Protein AF-A0A9E2JID5-F1 (afdb_monomer)

Structure (mmCIF, N/CA/C/O backbone):
data_AF-A0A9E2JID5-F1
#
_entry.id   AF-A0A9E2JID5-F1
#
loop_
_atom_site.group_PDB
_atom_site.id
_atom_site.type_symbol
_atom_site.label_atom_id
_atom_site.label_alt_id
_atom_site.label_comp_id
_atom_site.label_asym_id
_atom_site.label_entity_id
_atom_site.label_seq_id
_atom_site.pdbx_PDB_ins_code
_atom_site.Cartn_x
_atom_site.Cartn_y
_atom_site.Cartn_z
_atom_site.occupancy
_atom_site.B_iso_or_equiv
_atom_site.auth_seq_id
_atom_site.auth_comp_id
_atom_site.auth_asym_id
_atom_site.auth_atom_id
_atom_site.pdbx_PDB_model_num
ATOM 1 N N . MET A 1 1 ? 25.091 31.192 28.950 1.00 62.12 1 MET A N 1
ATOM 2 C CA . MET A 1 1 ? 25.529 29.864 28.453 1.00 62.12 1 MET A CA 1
ATOM 3 C C . MET A 1 1 ? 24.441 28.797 28.545 1.00 62.12 1 MET A C 1
ATOM 5 O O . MET A 1 1 ? 24.108 28.244 27.511 1.00 62.12 1 MET A O 1
ATOM 9 N N . ARG A 1 2 ? 23.826 28.537 29.709 1.00 75.81 2 ARG A N 1
ATOM 10 C CA . ARG A 1 2 ? 22.782 27.495 29.863 1.00 75.81 2 ARG A CA 1
ATOM 11 C C . ARG A 1 2 ? 21.568 27.642 28.924 1.00 75.81 2 ARG A C 1
ATOM 13 O O . ARG A 1 2 ? 21.121 26.659 28.352 1.00 75.81 2 ARG A O 1
ATOM 20 N N . THR A 1 3 ? 21.077 28.864 28.723 1.00 77.81 3 THR A N 1
ATOM 21 C CA . THR A 1 3 ? 19.928 29.162 27.845 1.00 77.81 3 THR A CA 1
ATOM 22 C C . THR A 1 3 ? 20.243 29.002 26.355 1.00 77.81 3 THR A C 1
ATOM 24 O O . THR A 1 3 ? 19.404 28.538 25.595 1.00 77.81 3 THR A O 1
ATOM 27 N N . VAL A 1 4 ? 21.475 29.317 25.946 1.00 79.25 4 VAL A N 1
ATOM 28 C CA . VAL A 1 4 ? 21.948 29.165 24.558 1.00 79.25 4 VAL A CA 1
ATOM 29 C C . VAL A 1 4 ? 22.106 27.686 24.194 1.00 79.25 4 VAL A C 1
ATOM 31 O O . VAL A 1 4 ? 21.704 27.273 23.113 1.00 79.25 4 VAL A O 1
ATOM 34 N N . VAL A 1 5 ? 22.618 26.869 25.122 1.00 80.50 5 VAL A N 1
ATOM 35 C CA . VAL A 1 5 ? 22.739 25.412 24.935 1.00 80.50 5 VAL A CA 1
ATOM 36 C C . VAL A 1 5 ? 21.361 24.749 24.839 1.00 80.50 5 VAL A C 1
ATOM 38 O O . VAL A 1 5 ? 21.156 23.889 23.986 1.00 80.50 5 VAL A O 1
ATOM 41 N N . ALA A 1 6 ? 20.397 25.179 25.658 1.00 79.44 6 ALA A N 1
ATOM 42 C CA . ALA A 1 6 ? 19.026 24.677 25.589 1.00 79.44 6 ALA A CA 1
ATOM 43 C C . ALA A 1 6 ? 18.352 25.008 24.243 1.00 79.44 6 ALA A C 1
ATOM 45 O O . ALA A 1 6 ? 17.742 24.132 23.635 1.00 79.44 6 ALA A O 1
ATOM 46 N N . LEU A 1 7 ? 18.520 26.236 23.737 1.00 84.62 7 LEU A N 1
ATOM 47 C CA . LEU A 1 7 ? 18.003 26.638 22.422 1.00 84.62 7 LEU A CA 1
ATOM 48 C C . LEU A 1 7 ? 18.640 25.842 21.275 1.00 84.62 7 LEU A C 1
ATOM 50 O O . LEU A 1 7 ? 17.929 25.397 20.377 1.00 84.62 7 LEU A O 1
ATOM 54 N N . ALA A 1 8 ? 19.954 25.606 21.325 1.00 86.00 8 ALA A N 1
ATOM 55 C CA . ALA A 1 8 ? 20.654 24.807 20.318 1.00 86.00 8 ALA A CA 1
ATOM 56 C C . ALA A 1 8 ? 20.169 23.345 20.288 1.00 86.00 8 ALA A C 1
ATOM 58 O O . ALA A 1 8 ? 19.990 22.772 19.212 1.00 86.00 8 ALA A O 1
ATOM 59 N N . MET A 1 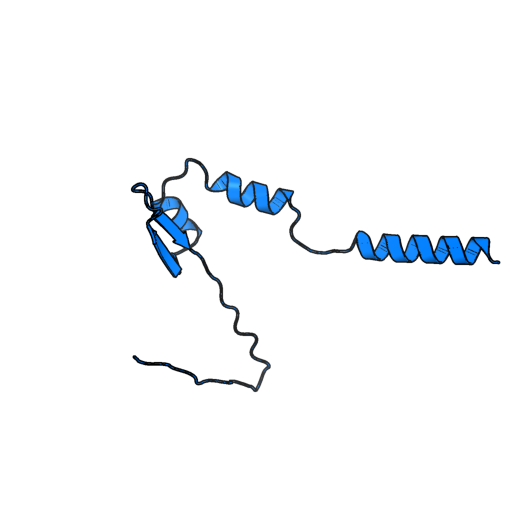9 ? 19.893 22.749 21.453 1.00 86.69 9 MET A N 1
ATOM 60 C CA . MET A 1 9 ? 19.344 21.390 21.548 1.00 86.69 9 MET A CA 1
ATOM 61 C C . MET A 1 9 ? 17.929 21.299 20.967 1.00 86.69 9 MET A C 1
ATOM 63 O O . MET A 1 9 ? 17.651 20.397 20.180 1.00 86.69 9 MET A O 1
ATOM 67 N N . VAL A 1 10 ? 17.053 22.257 21.289 1.00 88.81 10 VAL A N 1
ATOM 68 C CA . VAL A 1 10 ? 15.684 22.301 20.745 1.00 88.81 10 VAL A CA 1
ATOM 69 C C . VAL A 1 10 ? 15.700 22.483 19.227 1.00 88.81 10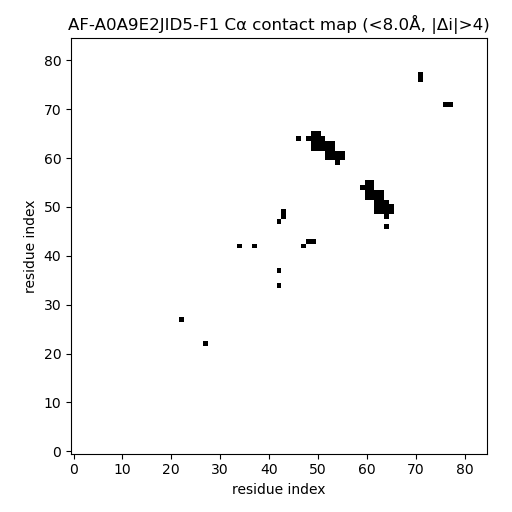 VAL A C 1
ATOM 71 O O . VAL A 1 10 ? 14.985 21.773 18.524 1.00 88.81 10 VAL A O 1
ATOM 74 N N . ALA A 1 11 ? 16.553 23.371 18.710 1.00 86.81 11 ALA A N 1
ATOM 75 C CA . ALA A 1 11 ? 16.708 23.572 17.270 1.00 86.81 11 ALA A CA 1
ATOM 76 C C . ALA A 1 11 ? 17.202 22.301 16.558 1.00 86.81 11 ALA A C 1
ATOM 78 O O . ALA A 1 11 ? 16.708 21.958 15.488 1.00 86.81 11 ALA A O 1
ATOM 79 N N . THR A 1 12 ? 18.126 21.565 17.179 1.00 84.94 12 THR A N 1
ATOM 80 C CA . THR A 1 12 ? 18.653 20.308 16.632 1.00 84.94 12 THR A CA 1
ATOM 81 C C . THR A 1 12 ? 17.564 19.238 16.559 1.00 84.94 12 THR A C 1
ATOM 83 O O . THR A 1 12 ? 17.371 18.633 15.509 1.00 84.94 12 THR A O 1
ATOM 86 N N . ILE A 1 13 ? 16.804 19.043 17.641 1.00 83.44 13 ILE A N 1
ATOM 87 C CA . ILE A 1 13 ? 15.691 18.081 17.680 1.00 83.44 13 ILE A CA 1
ATOM 88 C C . ILE A 1 13 ? 14.631 18.441 16.632 1.00 83.44 13 ILE A C 1
ATOM 90 O O . ILE A 1 13 ? 14.153 17.561 15.919 1.00 83.44 13 ILE A O 1
ATOM 94 N N . LEU A 1 14 ? 14.307 19.728 16.484 1.00 81.88 14 LEU A N 1
ATOM 95 C CA . LEU A 1 14 ? 13.335 20.193 15.496 1.00 81.88 14 LEU A CA 1
ATOM 96 C C . LEU A 1 14 ? 13.791 19.907 14.056 1.00 81.88 14 LEU A C 1
ATOM 98 O O . LEU A 1 14 ? 12.981 19.461 13.247 1.00 81.88 14 LEU A O 1
ATOM 102 N N . CYS A 1 15 ? 15.083 20.081 13.756 1.00 79.44 15 CYS A N 1
ATOM 103 C CA . CYS A 1 15 ? 15.656 19.705 12.461 1.00 79.44 15 CYS A CA 1
ATOM 104 C C . CYS A 1 15 ? 15.564 18.198 12.182 1.00 79.44 15 CYS A C 1
ATOM 106 O O . CYS A 1 15 ? 15.371 17.809 11.036 1.00 79.44 15 CYS A O 1
ATOM 108 N N . PHE A 1 16 ? 15.674 17.331 13.192 1.00 76.25 16 PHE A N 1
ATOM 109 C CA . PHE A 1 16 ? 15.536 15.886 12.975 1.00 76.25 16 PHE A CA 1
ATOM 110 C C . PHE A 1 16 ? 14.088 15.458 12.697 1.00 76.25 16 PHE A C 1
ATOM 112 O O . PHE A 1 16 ? 13.872 14.517 11.936 1.00 76.25 16 PHE A O 1
ATOM 119 N N . VAL A 1 17 ? 13.093 16.148 13.264 1.00 76.62 17 VAL A N 1
ATOM 120 C CA . VAL A 1 17 ? 11.672 15.804 13.067 1.00 76.62 17 VAL A CA 1
ATOM 121 C C . VAL A 1 17 ? 11.180 16.187 11.666 1.00 76.62 17 VAL A C 1
ATOM 123 O O . VAL A 1 17 ? 10.365 15.472 11.082 1.00 76.62 17 VAL A O 1
ATOM 126 N N . THR A 1 18 ? 11.682 17.281 11.090 1.00 69.69 18 THR A N 1
ATOM 127 C CA . THR A 1 18 ? 11.189 17.801 9.803 1.00 69.69 18 THR A CA 1
ATOM 128 C C . THR A 1 18 ? 11.840 17.176 8.568 1.00 69.69 18 THR A C 1
ATOM 130 O O . THR A 1 18 ? 11.315 17.339 7.471 1.00 69.69 18 THR A O 1
ATOM 133 N N . VAL A 1 19 ? 12.943 16.434 8.715 1.00 74.00 19 VAL A N 1
ATOM 134 C CA . VAL A 1 19 ? 13.700 15.847 7.585 1.00 74.00 19 VAL A CA 1
ATOM 135 C C . VAL A 1 19 ? 13.330 14.373 7.339 1.00 74.00 19 VAL A C 1
ATOM 137 O O . VAL A 1 19 ? 14.031 13.649 6.634 1.00 74.00 19 VAL A O 1
ATOM 140 N N . SER A 1 20 ? 12.203 13.890 7.876 1.00 69.31 20 SER A N 1
ATOM 141 C CA . SER A 1 20 ? 11.709 12.554 7.518 1.00 69.31 20 SER A CA 1
ATOM 142 C C . SER A 1 20 ? 11.250 12.534 6.050 1.00 69.31 20 SER A C 1
ATOM 144 O O . SER A 1 20 ? 10.156 12.957 5.696 1.00 69.31 20 SER A O 1
ATOM 146 N N . CYS A 1 21 ? 12.132 12.058 5.169 1.00 70.06 21 CYS A N 1
ATOM 147 C CA . CYS A 1 21 ? 11.898 11.909 3.732 1.00 70.06 21 CYS A CA 1
ATOM 148 C C . CYS A 1 21 ? 11.073 10.640 3.445 1.00 70.06 21 CYS A C 1
ATOM 150 O O . CYS A 1 21 ? 11.528 9.713 2.776 1.00 70.06 21 CYS A O 1
ATOM 152 N N . GLY A 1 22 ? 9.885 10.554 4.042 1.00 73.69 22 GLY A N 1
ATOM 153 C CA . GLY A 1 22 ? 8.887 9.531 3.736 1.00 73.69 22 GLY A CA 1
ATOM 154 C C . GLY A 1 22 ? 7.776 10.106 2.857 1.00 73.69 22 GLY A C 1
ATOM 155 O O . GLY A 1 22 ? 7.592 11.326 2.839 1.00 73.69 22 GLY A O 1
ATOM 156 N N . PRO A 1 23 ? 7.014 9.259 2.142 1.00 77.00 23 PRO A N 1
ATOM 157 C CA . PRO A 1 23 ? 5.804 9.724 1.487 1.00 77.00 23 PRO A CA 1
ATOM 158 C C . PRO A 1 23 ? 4.871 10.327 2.538 1.00 77.00 23 PRO A C 1
ATOM 160 O O . PRO A 1 23 ? 4.646 9.739 3.601 1.00 77.00 23 PRO A O 1
ATOM 163 N N . THR A 1 24 ? 4.351 11.520 2.264 1.00 79.81 24 THR A N 1
ATOM 164 C CA . THR A 1 24 ? 3.412 12.157 3.189 1.00 79.81 24 THR A CA 1
ATOM 165 C C . THR A 1 24 ? 2.113 11.352 3.224 1.00 79.81 24 THR A C 1
ATOM 167 O O . THR A 1 24 ? 1.753 10.670 2.261 1.00 79.81 24 THR A O 1
ATOM 170 N N . GLN A 1 25 ? 1.366 11.445 4.326 1.00 82.88 25 GLN A N 1
ATOM 171 C CA . GLN A 1 25 ? 0.039 10.817 4.419 1.00 82.88 25 GLN A CA 1
ATOM 172 C C . GLN A 1 25 ? -0.881 11.248 3.267 1.00 82.88 25 GLN A C 1
ATOM 174 O O . GLN A 1 25 ? -1.692 10.462 2.786 1.00 82.88 25 GLN A O 1
ATOM 179 N N . GLU A 1 26 ? -0.713 12.481 2.791 1.00 83.38 26 GLU A N 1
ATOM 180 C CA . GLU A 1 26 ? -1.456 13.028 1.663 1.00 83.38 26 GLU A CA 1
ATOM 181 C C . GLU A 1 26 ? -1.143 12.304 0.348 1.00 83.38 26 GLU A C 1
ATOM 183 O O . GLU A 1 26 ? -2.065 11.960 -0.386 1.00 83.38 26 GLU A O 1
ATOM 188 N N . GLN A 1 27 ? 0.127 11.986 0.080 1.00 85.31 27 GLN A N 1
ATOM 189 C CA . GLN A 1 27 ? 0.524 11.239 -1.120 1.00 85.31 27 GLN A CA 1
ATOM 190 C C . GLN A 1 27 ? -0.034 9.812 -1.119 1.00 85.31 27 GLN A C 1
ATOM 192 O O . GLN A 1 27 ? -0.516 9.335 -2.146 1.00 85.31 27 GLN A O 1
ATOM 197 N N . ILE A 1 28 ? -0.021 9.143 0.039 1.00 85.19 28 ILE A N 1
ATOM 198 C CA . ILE A 1 28 ? -0.611 7.803 0.186 1.00 85.19 28 ILE A CA 1
ATOM 199 C C . ILE A 1 28 ? -2.118 7.869 -0.062 1.00 85.19 28 ILE A C 1
ATOM 201 O O . ILE A 1 28 ? -2.656 7.071 -0.828 1.00 85.19 28 ILE A O 1
ATOM 205 N N . LYS A 1 29 ? -2.799 8.849 0.543 1.00 89.88 29 LYS A N 1
ATOM 206 C CA . LYS A 1 29 ? -4.239 9.034 0.367 1.00 89.88 29 LYS A CA 1
ATOM 207 C C . LYS A 1 29 ? -4.598 9.294 -1.095 1.00 89.88 29 LYS A C 1
ATOM 209 O O . LYS A 1 29 ? -5.510 8.657 -1.602 1.00 89.88 29 LYS A O 1
ATOM 214 N N . GLN A 1 30 ? -3.872 10.177 -1.778 1.00 89.19 30 GLN A N 1
ATOM 215 C CA . GLN A 1 30 ? -4.105 10.470 -3.195 1.00 89.19 30 GLN A CA 1
ATOM 216 C C . GLN A 1 30 ? -3.968 9.217 -4.071 1.00 89.19 30 GLN A C 1
ATOM 218 O O . GLN A 1 30 ? -4.793 8.995 -4.956 1.00 89.19 30 GLN A O 1
ATOM 223 N N . ALA A 1 31 ? -2.971 8.369 -3.801 1.00 87.12 31 ALA A N 1
ATOM 224 C CA . ALA A 1 31 ? -2.814 7.100 -4.506 1.00 87.12 31 ALA A CA 1
ATOM 225 C C . ALA A 1 31 ? -3.989 6.145 -4.239 1.00 87.12 31 ALA A C 1
ATOM 227 O O . ALA A 1 31 ? -4.538 5.582 -5.181 1.00 87.12 31 ALA A O 1
ATOM 228 N N . MET A 1 32 ? -4.422 6.004 -2.984 1.00 86.38 32 MET A N 1
ATOM 229 C CA . MET A 1 32 ? -5.559 5.143 -2.637 1.00 86.38 32 MET A CA 1
ATOM 230 C C . MET A 1 32 ? -6.882 5.654 -3.218 1.00 86.38 32 MET A C 1
ATOM 232 O O . MET A 1 32 ? -7.672 4.866 -3.736 1.00 86.38 32 MET A O 1
ATOM 236 N N . ASP A 1 33 ? -7.112 6.967 -3.177 1.00 92.88 33 ASP A N 1
ATOM 237 C CA . ASP A 1 33 ? -8.305 7.600 -3.742 1.00 92.88 33 ASP A CA 1
ATOM 238 C C . ASP A 1 33 ? -8.385 7.380 -5.260 1.00 92.88 33 ASP A C 1
ATOM 240 O O . ASP A 1 33 ? -9.478 7.207 -5.794 1.00 92.88 33 ASP A O 1
ATOM 244 N N . SER A 1 34 ? -7.239 7.331 -5.953 1.00 89.44 34 SER A N 1
ATOM 245 C CA . SER A 1 34 ? -7.186 7.080 -7.401 1.00 89.44 34 SER A CA 1
ATOM 246 C C . SER A 1 34 ? -7.725 5.705 -7.806 1.00 89.44 34 SER A C 1
ATOM 248 O O . SER A 1 34 ? -8.063 5.496 -8.970 1.00 89.44 34 SER A O 1
ATOM 250 N N . TRP A 1 35 ? -7.825 4.769 -6.859 1.00 90.00 35 TRP A N 1
ATOM 251 C CA . TRP A 1 35 ? -8.340 3.428 -7.117 1.00 90.00 35 TRP A CA 1
ATOM 252 C C . TRP A 1 35 ? -9.860 3.328 -6.964 1.00 90.00 35 TRP A C 1
ATOM 254 O O . TRP A 1 35 ? -10.465 2.364 -7.435 1.00 90.00 35 TRP A O 1
ATOM 264 N N . LEU A 1 36 ? -10.498 4.310 -6.323 1.00 92.69 36 LEU A N 1
ATOM 265 C CA . LEU A 1 36 ? -11.932 4.284 -6.055 1.00 92.69 36 LEU A CA 1
ATOM 266 C C . LEU A 1 36 ? -12.740 4.578 -7.326 1.00 92.69 36 LEU A C 1
ATOM 268 O O . LEU A 1 36 ? -12.518 5.571 -8.014 1.00 92.69 36 LEU A O 1
ATOM 272 N N . GLY A 1 37 ? -13.720 3.719 -7.622 1.00 90.06 37 GLY A N 1
ATOM 273 C CA . GLY A 1 37 ? -14.625 3.879 -8.769 1.00 90.06 37 GLY A CA 1
ATOM 274 C C . GLY A 1 37 ? -14.023 3.514 -10.131 1.00 90.06 37 GLY A C 1
ATOM 275 O O . GLY A 1 37 ? -14.706 3.632 -11.147 1.00 90.06 37 GLY A O 1
ATOM 276 N N . VAL A 1 38 ? -12.771 3.054 -10.164 1.00 90.00 38 VAL A N 1
ATOM 277 C CA . VAL A 1 38 ? -12.091 2.590 -11.378 1.00 90.00 38 VAL A CA 1
ATOM 278 C C . VAL A 1 38 ? -12.361 1.096 -11.593 1.00 90.00 38 VAL A C 1
ATOM 280 O O . VAL A 1 38 ? -12.428 0.322 -10.641 1.00 90.00 38 VAL A O 1
ATOM 283 N N . ASP A 1 39 ? -12.512 0.676 -12.854 1.00 93.12 39 ASP A N 1
ATOM 284 C CA . ASP A 1 39 ? -12.659 -0.744 -13.198 1.00 93.12 39 ASP A CA 1
ATOM 285 C C . ASP A 1 39 ? -11.420 -1.561 -12.796 1.00 93.12 39 ASP A C 1
ATOM 287 O O . ASP A 1 39 ? -10.279 -1.115 -12.960 1.00 93.12 39 ASP A O 1
ATOM 291 N N . LYS A 1 40 ? -11.628 -2.799 -12.334 1.00 91.31 40 LYS A N 1
ATOM 292 C CA . LYS A 1 40 ? -10.525 -3.658 -11.879 1.00 91.31 40 LYS A CA 1
ATOM 293 C C . LYS A 1 40 ? -9.486 -3.928 -12.968 1.00 91.31 40 LYS A C 1
ATOM 295 O O . LYS A 1 40 ? -8.298 -3.984 -12.661 1.00 91.31 4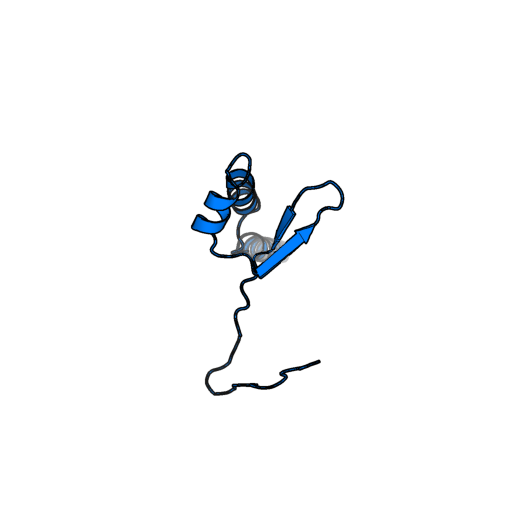0 LYS A O 1
ATOM 300 N N . ASN A 1 41 ? -9.887 -4.035 -14.237 1.00 93.25 41 ASN A N 1
ATOM 301 C CA . ASN A 1 41 ? -8.936 -4.269 -15.326 1.00 93.25 41 ASN A CA 1
ATOM 302 C C . ASN A 1 41 ? -8.037 -3.054 -15.557 1.00 93.25 41 ASN A C 1
ATOM 304 O O . ASN A 1 41 ? -6.873 -3.218 -15.907 1.00 93.25 41 ASN A O 1
ATOM 308 N N . SER A 1 42 ? -8.539 -1.843 -15.306 1.00 92.38 42 SER A N 1
ATOM 309 C CA . SER A 1 42 ? -7.730 -0.624 -15.361 1.00 92.38 42 SER A CA 1
ATOM 310 C C . SER A 1 42 ? -6.687 -0.595 -14.244 1.00 92.38 42 SER A C 1
ATOM 312 O O . SER A 1 42 ? -5.549 -0.209 -14.494 1.00 92.38 42 SER A O 1
ATOM 314 N N . LEU A 1 43 ? -7.029 -1.061 -13.037 1.00 89.88 43 LEU A N 1
ATOM 315 C CA . LEU A 1 43 ? -6.063 -1.184 -11.938 1.00 89.88 43 LEU A CA 1
ATOM 316 C C . LEU A 1 43 ? -4.972 -2.213 -12.245 1.00 89.88 43 LEU A C 1
ATOM 318 O O . LEU A 1 43 ? -3.802 -1.949 -11.970 1.00 89.88 43 LEU A O 1
ATOM 322 N N . ILE A 1 44 ? -5.338 -3.341 -12.858 1.00 92.69 44 ILE A N 1
ATOM 323 C CA . ILE A 1 44 ? -4.388 -4.367 -13.318 1.00 92.69 44 ILE A CA 1
ATOM 324 C C . ILE A 1 44 ? -3.518 -3.825 -14.461 1.00 92.69 44 ILE A C 1
ATOM 326 O O . ILE A 1 44 ? -2.316 -4.067 -14.503 1.00 92.69 44 ILE A O 1
ATOM 330 N N . ALA A 1 45 ? -4.088 -3.050 -15.385 1.00 91.12 45 ALA A N 1
ATOM 331 C CA . ALA A 1 45 ? -3.324 -2.435 -16.468 1.00 91.12 45 ALA A CA 1
ATOM 332 C C . ALA A 1 45 ? -2.312 -1.396 -15.952 1.00 91.12 45 AL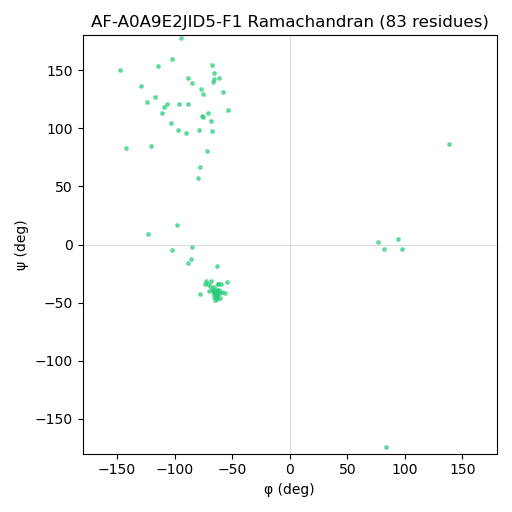A A C 1
ATOM 334 O O . ALA A 1 45 ? -1.214 -1.295 -16.494 1.00 91.12 45 ALA A O 1
ATOM 335 N N . GLN A 1 46 ? -2.665 -0.641 -14.905 1.00 88.88 46 GLN A N 1
ATOM 336 C CA . GLN A 1 46 ? -1.799 0.380 -14.307 1.00 88.88 46 GLN A CA 1
ATOM 337 C C . GLN A 1 46 ? -0.710 -0.211 -13.401 1.00 88.88 46 GLN A C 1
ATOM 339 O O . GLN A 1 46 ? 0.432 0.237 -13.457 1.00 88.88 46 GLN A O 1
ATOM 344 N N . ASN A 1 47 ? -1.047 -1.203 -12.571 1.00 87.06 47 ASN A N 1
ATOM 345 C CA . ASN A 1 47 ? -0.144 -1.744 -11.545 1.00 87.06 47 ASN A CA 1
ATOM 346 C C . ASN A 1 47 ? 0.509 -3.082 -11.938 1.00 87.06 47 ASN A C 1
ATOM 348 O O . ASN A 1 47 ? 1.358 -3.590 -11.206 1.00 87.06 47 ASN A O 1
ATOM 352 N N . GLY A 1 48 ? 0.133 -3.651 -13.085 1.00 90.12 48 GLY A N 1
ATOM 353 C CA . GLY A 1 48 ? 0.524 -4.995 -13.503 1.00 90.12 48 GLY A CA 1
ATOM 354 C C . GLY A 1 48 ? -0.378 -6.085 -12.908 1.00 90.12 48 GLY A C 1
ATOM 355 O O . GLY A 1 48 ? -1.391 -5.794 -12.273 1.00 90.12 48 GLY A O 1
ATOM 356 N N . PRO A 1 49 ? -0.053 -7.371 -13.120 1.00 92.50 49 PRO A N 1
ATOM 357 C CA . PRO A 1 49 ? -0.797 -8.465 -12.505 1.00 92.50 49 PRO A CA 1
ATOM 358 C C . PRO A 1 49 ? -0.615 -8.467 -10.973 1.00 92.50 49 PRO A C 1
ATOM 360 O O . PRO A 1 49 ? 0.504 -8.255 -10.493 1.00 92.50 49 PRO A O 1
ATOM 363 N N . PRO A 1 50 ? -1.677 -8.733 -10.189 1.00 93.31 50 PRO A N 1
ATOM 364 C CA . PRO A 1 50 ? -1.571 -8.841 -8.738 1.00 93.31 50 PRO A CA 1
ATOM 365 C C . PRO A 1 50 ? -0.717 -10.050 -8.350 1.00 93.31 50 PRO A C 1
ATOM 367 O O . PRO A 1 50 ? -0.733 -11.091 -9.008 1.00 93.31 50 PRO A O 1
ATOM 370 N N . SER A 1 51 ? -0.001 -9.933 -7.238 1.00 94.38 51 SER A N 1
ATOM 371 C CA . SER A 1 51 ? 0.759 -11.036 -6.650 1.00 94.38 51 SER A CA 1
ATOM 372 C C . SER A 1 51 ? -0.169 -12.105 -6.073 1.00 94.38 51 SER A C 1
ATOM 374 O O . SER A 1 51 ? 0.147 -13.291 -6.137 1.00 94.38 51 SER A O 1
ATOM 376 N N . GLN A 1 52 ? -1.308 -11.694 -5.505 1.00 94.00 52 GLN A N 1
ATOM 377 C CA . GLN A 1 52 ? -2.345 -12.590 -4.987 1.00 94.00 52 GLN A CA 1
ATOM 378 C C . GLN A 1 52 ? -3.731 -11.966 -5.1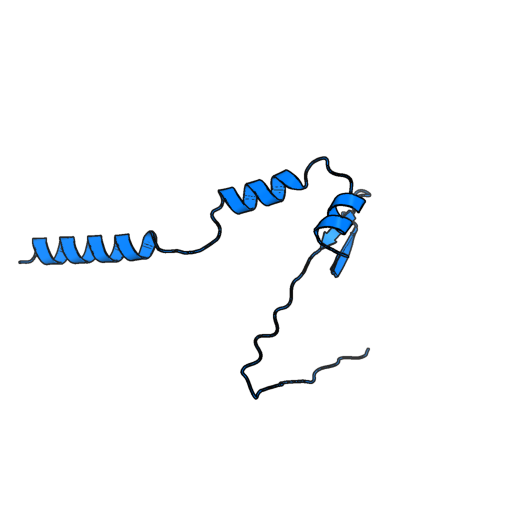65 1.00 94.00 52 GLN A C 1
ATOM 380 O O . GLN A 1 52 ? -3.879 -10.744 -5.122 1.00 94.00 52 GLN A O 1
ATOM 385 N N . VAL A 1 53 ? -4.746 -12.815 -5.324 1.00 95.50 53 VAL A N 1
ATOM 386 C CA . VAL A 1 53 ? -6.159 -12.420 -5.298 1.00 95.50 53 VAL A CA 1
ATOM 387 C C . VAL A 1 53 ? -6.855 -13.250 -4.227 1.00 95.50 53 VAL A C 1
ATOM 389 O O . VAL A 1 53 ? -6.800 -14.479 -4.265 1.00 95.50 53 VAL A O 1
ATOM 392 N N . LEU A 1 54 ? -7.468 -12.582 -3.254 1.00 96.69 54 LEU A N 1
ATOM 393 C CA . LEU A 1 54 ? -8.178 -13.206 -2.137 1.00 96.69 54 LEU A CA 1
ATOM 394 C C . LEU A 1 54 ? -9.673 -12.893 -2.229 1.00 96.69 54 LEU A C 1
ATOM 396 O O . LEU A 1 54 ? -10.065 -11.870 -2.781 1.00 96.69 54 LEU A O 1
ATOM 400 N N . ASN A 1 55 ? -10.509 -13.758 -1.664 1.00 94.38 55 ASN A N 1
ATOM 401 C CA . ASN A 1 55 ? -11.935 -13.481 -1.495 1.00 94.38 55 ASN A CA 1
ATOM 402 C C . ASN A 1 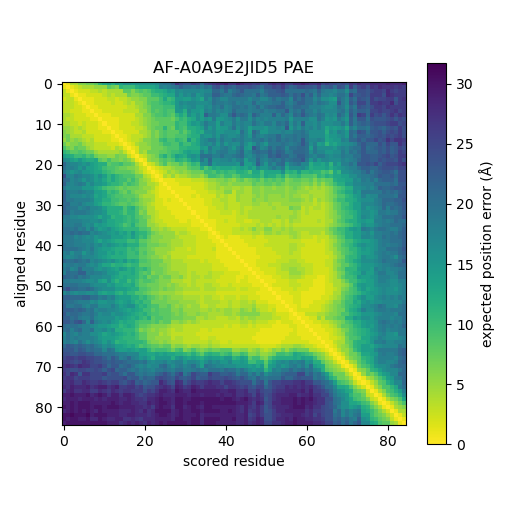55 ? -12.151 -12.678 -0.199 1.00 94.38 55 ASN A C 1
ATOM 404 O O . ASN A 1 55 ? -11.519 -12.981 0.814 1.00 94.38 55 ASN A O 1
ATOM 408 N N . ASP A 1 56 ? -13.036 -11.681 -0.215 1.00 94.44 56 ASP A N 1
ATOM 409 C CA . ASP A 1 56 ? -13.344 -10.848 0.962 1.00 94.44 56 ASP A CA 1
ATOM 410 C C . ASP A 1 56 ? -14.407 -11.450 1.910 1.00 94.44 56 ASP A C 1
ATOM 412 O O . ASP A 1 56 ? -14.735 -10.869 2.945 1.00 94.44 56 ASP A O 1
ATOM 416 N N . GLY A 1 57 ? -14.958 -12.615 1.564 1.00 95.06 57 GLY A N 1
ATOM 417 C CA . GLY A 1 57 ? -16.020 -13.315 2.286 1.00 95.06 57 GLY A CA 1
ATOM 418 C C . GLY A 1 57 ? -17.439 -12.811 1.995 1.00 95.06 57 GLY A C 1
ATOM 419 O O . GLY A 1 57 ? -18.395 -13.395 2.501 1.00 95.06 57 GLY A O 1
ATOM 420 N N . GLN A 1 58 ? -17.599 -11.760 1.188 1.00 95.88 58 GLN A N 1
ATOM 421 C CA . GLN A 1 58 ? -18.880 -11.120 0.853 1.00 95.88 58 GLN A CA 1
ATOM 422 C C . GLN A 1 58 ? -19.155 -11.090 -0.660 1.00 95.88 58 GLN A C 1
ATOM 424 O O . GLN A 1 58 ? -20.126 -10.483 -1.107 1.00 95.88 58 GLN A O 1
ATOM 429 N N . GLY A 1 59 ? -18.335 -11.792 -1.448 1.00 92.88 59 GLY A N 1
ATOM 430 C CA . GLY A 1 59 ? -18.457 -11.874 -2.905 1.00 92.88 59 GLY A CA 1
ATOM 431 C C . GLY A 1 59 ? -17.601 -10.858 -3.663 1.00 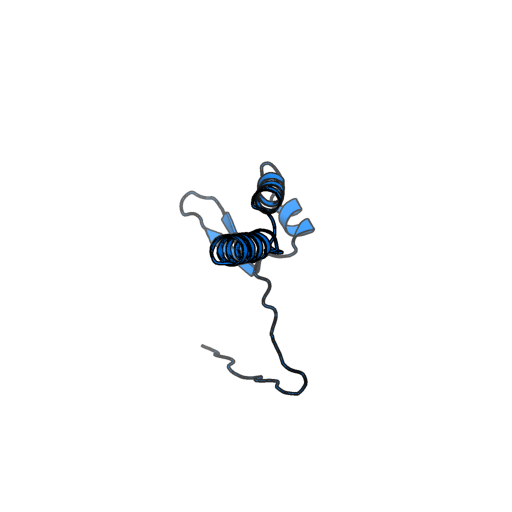92.88 59 GLY A C 1
ATOM 432 O O . GLY A 1 59 ? -17.691 -10.797 -4.888 1.00 92.88 59 GLY A O 1
ATOM 433 N N . GLY A 1 60 ? -16.769 -10.090 -2.962 1.00 94.06 60 GLY A N 1
ATOM 434 C CA . GLY A 1 60 ? -15.728 -9.248 -3.531 1.00 94.06 60 GLY A CA 1
ATOM 435 C C . GLY A 1 60 ? -14.359 -9.933 -3.584 1.00 94.06 60 GLY A C 1
ATOM 436 O O . GLY A 1 60 ? -14.157 -11.074 -3.154 1.00 94.06 60 GLY A O 1
ATOM 437 N N . GLU A 1 61 ? -13.400 -9.202 -4.146 1.00 94.75 61 GLU A N 1
ATOM 438 C CA . GLU A 1 61 ? -12.038 -9.660 -4.413 1.00 94.75 61 GLU A CA 1
ATOM 439 C C . GLU A 1 61 ? -11.029 -8.643 -3.854 1.00 94.75 61 GLU A C 1
ATOM 441 O O . GLU A 1 61 ? -11.177 -7.435 -4.041 1.00 94.75 61 GLU A O 1
ATOM 446 N N . ILE A 1 62 ? -9.973 -9.128 -3.202 1.00 94.06 62 ILE A N 1
ATOM 447 C CA . ILE A 1 62 ? -8.861 -8.329 -2.679 1.00 94.06 62 ILE A CA 1
ATOM 448 C C . ILE A 1 62 ? -7.629 -8.614 -3.532 1.00 94.06 62 ILE A C 1
ATOM 450 O O . ILE A 1 62 ? -7.135 -9.740 -3.570 1.00 94.06 62 ILE A O 1
ATOM 454 N N . PHE A 1 63 ? -7.113 -7.578 -4.186 1.00 94.38 63 PHE A N 1
ATOM 455 C CA . PHE A 1 63 ? -5.928 -7.644 -5.035 1.00 94.38 63 PHE A CA 1
ATOM 456 C C . PHE A 1 63 ? -4.706 -7.208 -4.230 1.00 94.38 63 PHE A C 1
ATOM 458 O O . PHE A 1 63 ? -4.655 -6.084 -3.730 1.00 94.38 63 PHE A O 1
ATOM 465 N N . VAL A 1 64 ? -3.714 -8.085 -4.108 1.00 92.69 64 VAL A N 1
ATOM 466 C CA . VAL A 1 64 ? -2.485 -7.825 -3.353 1.00 92.69 64 VAL A CA 1
ATOM 467 C C . VAL A 1 64 ? -1.334 -7.603 -4.326 1.00 92.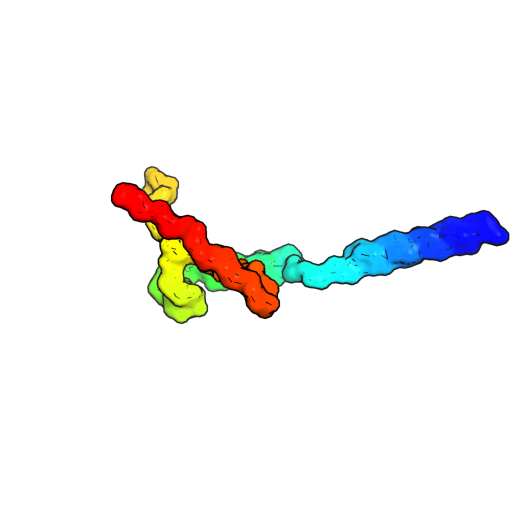69 64 VAL A C 1
ATOM 469 O O . VAL A 1 64 ? -1.003 -8.494 -5.106 1.00 92.69 64 VAL A O 1
ATOM 472 N N . TYR A 1 65 ? -0.697 -6.435 -4.249 1.00 89.88 65 TYR A N 1
ATOM 473 C CA . TYR A 1 65 ? 0.483 -6.080 -5.037 1.00 89.88 65 TYR A CA 1
ATOM 474 C C . TYR A 1 65 ? 1.697 -5.998 -4.115 1.00 89.88 65 TYR A C 1
ATOM 476 O O . TYR A 1 65 ? 1.770 -5.122 -3.254 1.00 89.88 65 TYR A O 1
ATOM 484 N N . THR A 1 66 ? 2.654 -6.909 -4.280 1.00 88.88 66 THR A N 1
ATOM 485 C CA . THR A 1 66 ? 3.898 -6.911 -3.501 1.00 88.88 66 THR A CA 1
ATOM 486 C C . THR A 1 66 ? 5.096 -6.711 -4.411 1.00 88.88 66 THR A C 1
ATOM 488 O O . THR A 1 66 ? 5.288 -7.464 -5.361 1.00 88.88 66 THR A O 1
ATOM 491 N N . ASN A 1 67 ? 5.931 -5.722 -4.091 1.00 78.88 67 ASN A N 1
ATOM 492 C CA . ASN A 1 67 ? 7.235 -5.551 -4.717 1.00 78.88 67 ASN A CA 1
ATOM 493 C C . ASN A 1 67 ? 8.311 -6.049 -3.748 1.00 78.88 67 ASN A C 1
ATOM 495 O O . ASN A 1 67 ? 8.59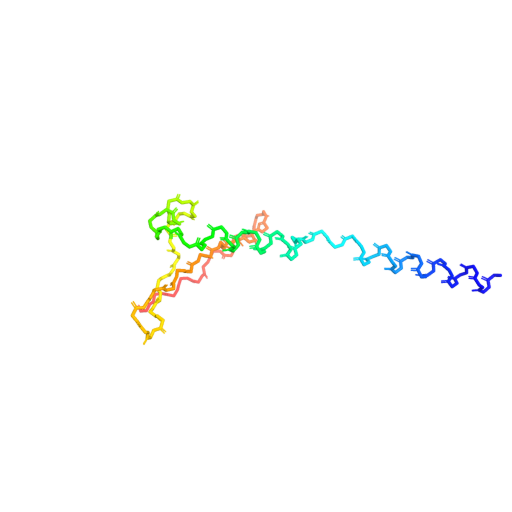3 -5.407 -2.735 1.00 78.88 67 ASN A O 1
ATOM 499 N N . THR A 1 68 ? 8.872 -7.224 -4.023 1.00 70.25 68 THR A N 1
ATOM 500 C CA . THR A 1 68 ? 9.967 -7.780 -3.228 1.00 70.25 68 THR A CA 1
ATOM 501 C C . THR A 1 68 ? 11.285 -7.308 -3.824 1.00 70.25 68 THR A C 1
ATOM 503 O O . THR A 1 68 ? 11.804 -7.902 -4.768 1.00 70.25 68 THR A O 1
ATOM 506 N N . THR A 1 69 ? 11.853 -6.237 -3.276 1.00 63.84 69 THR A N 1
ATOM 507 C CA . THR A 1 69 ? 13.228 -5.860 -3.601 1.00 63.84 69 THR A CA 1
ATOM 508 C C . THR A 1 69 ? 14.176 -6.791 -2.853 1.00 63.84 69 THR A C 1
ATOM 510 O O . THR A 1 69 ? 14.290 -6.755 -1.629 1.00 63.84 69 THR A O 1
ATOM 513 N N . ALA A 1 70 ? 14.866 -7.664 -3.586 1.00 64.44 70 ALA A N 1
ATOM 514 C CA . ALA A 1 70 ? 15.962 -8.423 -3.008 1.00 64.44 70 ALA A CA 1
ATOM 515 C C . ALA A 1 70 ? 17.105 -7.443 -2.702 1.00 64.44 70 ALA A C 1
ATOM 517 O O . ALA A 1 70 ? 17.772 -6.952 -3.612 1.00 64.44 70 ALA A O 1
ATOM 518 N N . GLN A 1 71 ? 17.328 -7.130 -1.424 1.00 57.75 71 GLN A N 1
ATOM 519 C CA . GLN A 1 71 ? 18.555 -6.458 -1.001 1.00 57.75 71 GLN A CA 1
ATOM 520 C C . GLN A 1 71 ? 19.714 -7.454 -1.100 1.00 57.75 71 GLN A C 1
ATOM 522 O O . GLN A 1 71 ? 20.116 -8.070 -0.118 1.00 57.75 71 GLN A O 1
ATOM 527 N N . THR A 1 72 ? 20.236 -7.650 -2.306 1.00 65.06 72 THR A N 1
ATOM 528 C CA . THR A 1 72 ? 21.489 -8.376 -2.509 1.00 65.06 72 THR A CA 1
ATOM 529 C C . THR A 1 72 ? 22.632 -7.375 -2.424 1.00 65.06 72 THR A C 1
ATOM 531 O O . THR A 1 72 ? 22.678 -6.427 -3.210 1.00 65.06 72 THR A O 1
ATOM 534 N N . SER A 1 73 ? 23.570 -7.556 -1.495 1.00 67.75 73 SER A N 1
ATOM 535 C CA . SER A 1 73 ? 24.854 -6.863 -1.606 1.00 67.75 73 SER A CA 1
ATOM 536 C C . SER A 1 73 ? 25.598 -7.391 -2.842 1.00 67.75 73 SER A C 1
ATOM 538 O O . SER A 1 73 ? 25.505 -8.589 -3.138 1.00 67.75 73 SER A O 1
ATOM 540 N N . PRO A 1 74 ? 26.325 -6.543 -3.598 1.00 58.59 74 PRO A N 1
ATOM 541 C CA . PRO A 1 74 ? 27.147 -7.017 -4.706 1.00 58.59 74 PRO A CA 1
ATOM 542 C C . PRO A 1 74 ? 28.094 -8.117 -4.208 1.00 58.59 74 PRO A C 1
ATOM 544 O O . PRO A 1 74 ? 28.919 -7.876 -3.331 1.00 58.59 74 PRO A O 1
ATOM 547 N N . GLY A 1 75 ? 27.933 -9.338 -4.723 1.00 60.94 75 GLY A N 1
ATOM 548 C CA . GLY A 1 75 ? 28.739 -10.502 -4.338 1.00 60.94 75 GLY A CA 1
ATOM 549 C C . GLY A 1 75 ? 28.126 -11.450 -3.298 1.00 60.94 75 GLY A C 1
ATOM 550 O O . GLY A 1 75 ? 28.715 -12.497 -3.054 1.00 60.94 75 GLY A O 1
ATOM 551 N N . MET A 1 76 ? 26.947 -11.166 -2.732 1.00 54.47 76 MET A N 1
ATOM 552 C CA . MET A 1 76 ? 26.220 -12.120 -1.878 1.00 54.47 76 MET A CA 1
ATOM 553 C C . MET A 1 76 ? 24.846 -12.428 -2.468 1.00 54.47 76 MET A C 1
ATOM 555 O O . MET A 1 76 ? 23.826 -11.850 -2.099 1.00 54.47 76 MET A O 1
ATOM 559 N N . PHE A 1 77 ? 24.826 -13.390 -3.386 1.00 54.34 77 PHE A N 1
ATOM 560 C CA . PHE A 1 77 ? 23.624 -14.165 -3.661 1.00 54.34 77 PHE A CA 1
ATOM 561 C C . PHE A 1 77 ? 23.488 -15.226 -2.563 1.00 54.34 77 PHE A C 1
ATOM 563 O O . PHE A 1 77 ? 24.088 -16.292 -2.661 1.00 54.34 77 PHE A O 1
ATOM 570 N N . TYR A 1 78 ? 22.659 -14.983 -1.544 1.00 54.28 78 TYR A N 1
ATOM 571 C CA . TYR A 1 78 ? 22.041 -16.092 -0.804 1.00 54.28 78 TYR A CA 1
ATOM 572 C C . TYR A 1 78 ? 20.876 -16.631 -1.638 1.00 54.28 78 TYR A C 1
ATOM 574 O O . TYR A 1 78 ? 19.701 -16.472 -1.319 1.00 54.28 78 TYR A O 1
ATOM 582 N N . GLY A 1 79 ? 21.226 -17.213 -2.783 1.00 61.31 79 GLY A N 1
ATOM 583 C CA . GLY A 1 79 ? 20.309 -18.012 -3.571 1.00 61.31 79 GLY A CA 1
ATOM 584 C C . GLY A 1 79 ? 20.139 -19.360 -2.889 1.00 61.31 79 GLY A C 1
ATOM 585 O O . GLY A 1 79 ? 21.063 -20.166 -2.892 1.00 61.31 79 GLY A O 1
ATOM 586 N N . GLY A 1 80 ? 18.958 -19.604 -2.329 1.00 57.22 80 GLY A N 1
ATOM 587 C CA . GLY A 1 80 ? 18.517 -20.963 -2.039 1.00 57.22 80 GLY A CA 1
ATOM 588 C C . GLY A 1 80 ? 17.823 -21.132 -0.702 1.00 57.22 80 GLY A C 1
ATOM 589 O O . GLY A 1 80 ? 18.443 -21.582 0.248 1.00 57.22 80 GLY A O 1
ATOM 590 N N . MET A 1 81 ? 16.512 -20.898 -0.679 1.00 45.44 81 MET A N 1
ATOM 591 C CA . MET A 1 81 ? 15.582 -21.842 -0.054 1.00 45.44 81 MET A CA 1
ATOM 592 C C . MET A 1 81 ? 14.314 -21.888 -0.906 1.00 45.44 81 MET A C 1
ATOM 594 O O . MET A 1 81 ? 13.338 -21.182 -0.678 1.00 45.44 81 MET A O 1
ATOM 598 N N . TYR A 1 82 ? 14.391 -22.704 -1.955 1.00 44.03 82 TYR A N 1
ATOM 599 C CA . TYR A 1 82 ? 13.236 -23.251 -2.650 1.00 44.03 82 TYR A CA 1
ATOM 600 C C . TYR A 1 82 ? 12.617 -24.279 -1.689 1.00 44.03 82 TYR A C 1
ATOM 602 O O . TYR A 1 82 ? 13.272 -25.270 -1.377 1.00 44.03 82 TYR A O 1
ATOM 610 N N . TYR A 1 83 ? 11.410 -24.033 -1.177 1.00 43.25 83 TYR A N 1
ATOM 611 C CA . TYR A 1 83 ? 10.593 -25.073 -0.545 1.00 43.25 83 TYR A CA 1
ATOM 612 C C . TYR A 1 83 ? 9.599 -25.580 -1.595 1.00 43.25 83 TYR A C 1
ATOM 614 O O . TYR A 1 83 ? 8.590 -24.913 -1.828 1.00 43.25 83 TYR A O 1
ATOM 622 N N . PRO A 1 84 ? 9.862 -26.715 -2.265 1.00 51.78 84 PRO A N 1
ATOM 623 C CA . PRO A 1 84 ? 8.798 -27.470 -2.898 1.00 51.78 84 PRO A CA 1
ATOM 624 C C . PRO A 1 84 ? 8.043 -28.244 -1.805 1.00 51.78 84 PRO A C 1
ATOM 626 O O . PRO A 1 84 ? 8.664 -28.820 -0.908 1.00 51.78 84 PRO A O 1
ATOM 629 N N . GLY A 1 85 ? 6.711 -28.189 -1.860 1.00 44.03 85 GLY A N 1
ATOM 630 C CA . GLY A 1 85 ? 5.844 -29.118 -1.131 1.00 44.03 85 GLY A CA 1
ATOM 631 C C . GLY A 1 85 ? 5.937 -30.537 -1.676 1.00 44.03 85 GLY A C 1
ATOM 632 O O . GLY A 1 85 ? 6.436 -30.705 -2.814 1.00 44.03 85 GLY A O 1
#

Sequence (85 aa):
MRTVVALAMVATILCFVTVSCGPTQEQIKQAMDSWLGVDKNSLIAQNGPPSQVLNDGQGGEIFVYTNTTAQTSPGMFYGGMYYPG

pLDDT: mean 80.16, std 14.5, range [43.25, 96.69]

Mean predicted aligned error: 12.93 Å

Secondary structure (DSSP, 8-state):
-HHHHHHHHHHHHHHHHHT--SPPHHHHHHHHHTTTT--HHHHHHHH-S-SEEEE-SSS-EEEE-------PPTT----------

Foldseek 3Di:
DVVVVVVVVVVVVVVVVPPPPDPDPVNVVVVVVVPPPDDPVVVCVVQPQAPDWDDPVPRDIDGHHDDDDPPDDVPDDPPDDDDDD

Solvent-accessible surface area (backbone atoms only — not comparable to full-atom values): 5728 Å² total; per-residue (Å²): 109,74,68,59,54,52,51,51,51,53,53,51,54,53,56,62,68,74,64,65,90,62,85,50,73,64,58,54,49,54,58,57,55,68,57,63,95,54,58,69,68,57,52,35,69,74,74,40,82,60,74,43,78,43,75,70,85,79,87,50,75,44,75,38,78,75,86,83,78,78,87,58,58,95,91,48,81,88,80,79,83,84,81,79,130

Nearest PDB structures (foldseek):
  7ozs-assembly1_D  TM=3.055E-01  e=6.909E+00  Thermochaetoides thermophila DSM 1495

Radius of gyration: 22.7 Å; Cα contacts (8 Å, |Δi|>4): 34; chains: 1; bounding box: 48×59×46 Å